Protein AF-A0A2M7CJK4-F1 (afdb_monomer)

Foldseek 3Di:
DVVVVVVVVVVPPPPDPPDKDKDKDWDWDPDPPPDPDDTQIWMKMATPVVRDMDIDRDVVVVVVVVCVRDVDDD

Structure (mmCIF, N/CA/C/O backbone):
data_AF-A0A2M7CJK4-F1
#
_entry.id   AF-A0A2M7CJK4-F1
#
loop_
_atom_site.group_PDB
_atom_site.id
_atom_site.type_symbol
_atom_site.label_atom_id
_atom_site.label_alt_id
_atom_site.label_comp_id
_atom_site.label_asym_id
_atom_site.label_entity_id
_atom_site.label_seq_id
_atom_site.pdbx_PDB_ins_code
_atom_site.Cartn_x
_atom_site.Cartn_y
_atom_site.Cartn_z
_atom_site.occupancy
_atom_site.B_iso_or_equiv
_atom_site.auth_seq_id
_atom_site.auth_comp_id
_atom_site.auth_asym_id
_atom_site.auth_atom_id
_atom_site.pdbx_PDB_model_num
ATOM 1 N N . MET A 1 1 ? 24.752 2.327 -40.701 1.00 61.00 1 MET A N 1
ATOM 2 C CA . MET A 1 1 ? 23.440 2.808 -40.201 1.00 61.00 1 MET A CA 1
ATOM 3 C C . MET A 1 1 ? 22.926 2.023 -38.995 1.00 61.00 1 MET A C 1
ATOM 5 O O . MET A 1 1 ? 22.496 2.666 -38.051 1.00 61.00 1 MET A O 1
ATOM 9 N N . LEU A 1 2 ? 23.026 0.686 -38.958 1.00 54.84 2 LEU A N 1
ATOM 10 C CA . LEU A 1 2 ? 22.600 -0.123 -37.798 1.00 54.84 2 LEU A CA 1
ATOM 11 C C . LEU A 1 2 ? 23.363 0.218 -36.497 1.00 54.84 2 LEU A C 1
ATOM 13 O O . LEU A 1 2 ? 22.757 0.332 -35.440 1.00 54.84 2 LEU A O 1
ATOM 17 N N . LEU A 1 3 ? 24.674 0.477 -36.591 1.00 56.66 3 LEU A N 1
ATOM 18 C CA . LEU A 1 3 ? 25.515 0.844 -35.442 1.00 56.66 3 LEU A CA 1
ATOM 19 C C . LEU A 1 3 ? 25.099 2.180 -34.794 1.00 56.66 3 LEU A C 1
ATOM 21 O O . LEU A 1 3 ? 25.139 2.303 -33.574 1.00 56.66 3 LEU A O 1
ATOM 25 N N . LEU A 1 4 ? 24.662 3.148 -35.615 1.00 57.41 4 LEU A N 1
ATOM 26 C CA . LEU A 1 4 ? 24.201 4.473 -35.181 1.00 57.41 4 LEU A CA 1
ATOM 27 C C . LEU A 1 4 ? 22.826 4.386 -34.497 1.00 57.41 4 LEU A C 1
ATOM 29 O O . LEU A 1 4 ? 22.574 5.085 -33.527 1.00 57.41 4 LEU A O 1
ATOM 33 N N . LEU A 1 5 ? 21.958 3.484 -34.975 1.00 53.09 5 LEU A N 1
ATOM 34 C CA . LEU A 1 5 ? 20.652 3.201 -34.373 1.00 53.09 5 LEU A CA 1
ATOM 35 C C . LEU A 1 5 ? 20.806 2.547 -32.989 1.00 53.09 5 LEU A C 1
ATOM 37 O O . LEU A 1 5 ? 20.124 2.942 -32.051 1.00 53.09 5 LEU A O 1
ATOM 41 N N . VAL A 1 6 ? 21.746 1.604 -32.838 1.00 56.59 6 VAL A N 1
ATOM 42 C CA . VAL A 1 6 ? 22.053 0.962 -31.545 1.00 56.59 6 VAL A CA 1
ATOM 43 C C . VAL A 1 6 ? 22.639 1.965 -30.550 1.00 56.59 6 VAL A C 1
ATOM 45 O O . VAL A 1 6 ? 22.235 1.965 -29.392 1.00 56.59 6 VAL A O 1
ATOM 48 N N . THR A 1 7 ? 23.528 2.864 -30.989 1.00 54.00 7 THR A N 1
ATOM 49 C CA . THR A 1 7 ? 24.050 3.938 -30.122 1.00 54.00 7 THR A CA 1
ATOM 50 C C . THR A 1 7 ? 22.979 4.962 -29.765 1.00 54.00 7 THR A C 1
ATOM 52 O O . THR A 1 7 ? 22.955 5.404 -28.625 1.00 54.00 7 THR A O 1
ATOM 55 N N . LEU A 1 8 ? 22.049 5.291 -30.667 1.00 54.94 8 LEU A N 1
ATOM 56 C CA . LEU A 1 8 ? 20.917 6.169 -30.352 1.00 54.94 8 LEU A 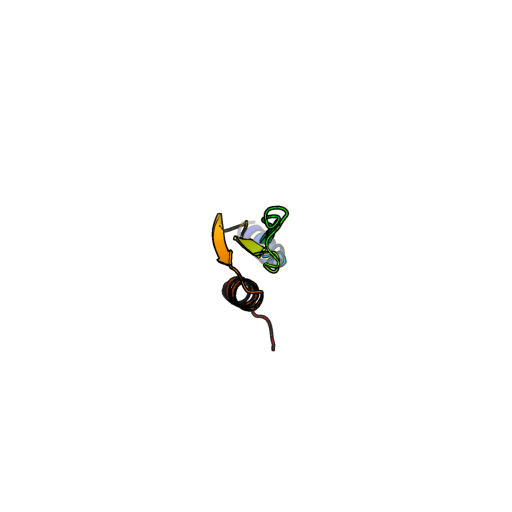CA 1
ATOM 57 C C . LEU A 1 8 ? 19.976 5.537 -29.311 1.00 54.94 8 LEU A C 1
ATOM 59 O O . LEU A 1 8 ? 19.520 6.227 -28.405 1.00 54.94 8 LEU A O 1
ATOM 63 N N . ILE A 1 9 ? 19.723 4.225 -29.407 1.00 56.81 9 ILE A N 1
ATOM 64 C CA . ILE A 1 9 ? 18.931 3.469 -28.423 1.00 56.81 9 ILE A CA 1
ATOM 65 C C . ILE A 1 9 ? 19.660 3.422 -27.068 1.00 56.81 9 ILE A C 1
ATOM 67 O O . ILE A 1 9 ? 19.035 3.690 -26.045 1.00 56.81 9 ILE A O 1
ATOM 71 N N . LEU A 1 10 ? 20.979 3.180 -27.057 1.00 55.09 10 LEU A N 1
ATOM 72 C CA . LEU A 1 10 ? 21.806 3.187 -25.838 1.00 55.09 10 LEU A CA 1
ATOM 73 C C . LEU A 1 10 ? 22.005 4.590 -25.225 1.00 55.09 10 LEU A C 1
ATOM 75 O O . LEU A 1 10 ? 22.189 4.714 -24.018 1.00 55.09 10 LEU A O 1
ATOM 79 N N . MET A 1 11 ? 22.000 5.656 -26.029 1.00 49.22 11 MET A N 1
ATOM 80 C CA . MET A 1 11 ? 22.159 7.044 -25.560 1.00 49.22 11 MET A CA 1
ATOM 81 C C . MET A 1 11 ? 20.824 7.688 -25.166 1.00 49.22 11 MET A C 1
ATOM 83 O O . MET A 1 11 ? 20.821 8.697 -24.462 1.00 49.22 11 MET A O 1
ATOM 87 N N . ASN A 1 12 ? 19.690 7.111 -25.584 1.00 48.66 12 ASN A N 1
ATOM 88 C CA . ASN A 1 12 ? 18.353 7.549 -25.180 1.00 48.66 12 ASN A CA 1
ATOM 89 C C . ASN A 1 12 ? 17.826 6.825 -23.930 1.00 48.66 12 ASN A C 1
ATOM 91 O O . ASN A 1 12 ? 16.789 7.208 -23.394 1.00 48.66 12 ASN A O 1
ATOM 95 N N . THR A 1 13 ? 18.560 5.849 -23.390 1.00 52.62 13 THR A N 1
ATOM 96 C CA . THR A 1 13 ? 18.372 5.375 -22.012 1.00 52.62 13 THR A CA 1
ATOM 97 C C . THR A 1 13 ? 18.913 6.399 -21.014 1.00 52.62 13 THR A C 1
ATOM 99 O O . THR A 1 13 ? 19.769 6.113 -20.182 1.00 52.62 13 THR A O 1
ATOM 102 N N . ARG A 1 14 ? 18.361 7.616 -21.042 1.00 57.81 14 ARG A N 1
ATOM 103 C CA . ARG A 1 14 ? 18.150 8.328 -19.783 1.00 57.81 14 ARG A CA 1
ATOM 104 C C . ARG A 1 14 ? 17.134 7.466 -19.055 1.00 57.81 14 ARG A C 1
ATOM 106 O O . ARG A 1 14 ? 15.961 7.497 -19.411 1.00 57.81 14 ARG A O 1
ATOM 113 N N . ILE A 1 15 ? 17.614 6.587 -18.179 1.00 62.75 15 ILE A N 1
ATOM 114 C CA . ILE A 1 15 ? 16.780 5.693 -17.378 1.00 62.75 15 ILE A CA 1
ATOM 115 C C . ILE A 1 15 ? 15.699 6.587 -16.775 1.00 62.75 15 ILE A C 1
ATOM 117 O O . ILE A 1 15 ? 16.014 7.475 -15.982 1.00 62.75 15 ILE A O 1
ATOM 121 N N . ALA A 1 16 ? 14.460 6.453 -17.257 1.00 67.19 16 ALA A N 1
ATOM 122 C CA . ALA A 1 16 ? 13.354 7.207 -16.695 1.00 67.19 16 ALA A CA 1
ATOM 123 C C . ALA A 1 16 ? 1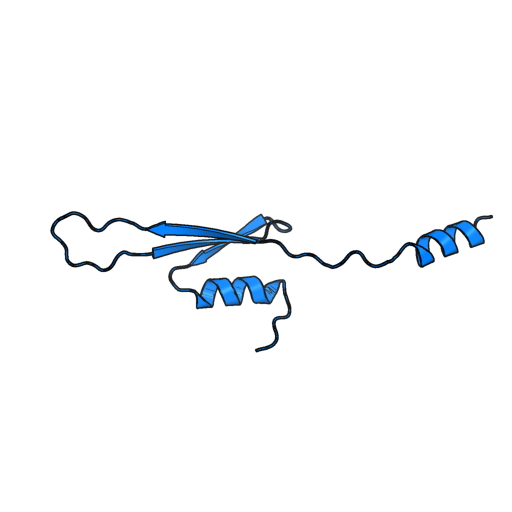3.376 6.943 -15.186 1.00 6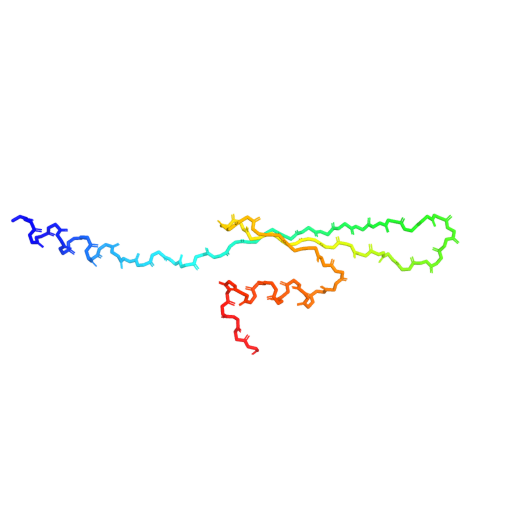7.19 16 ALA A C 1
ATOM 125 O O . ALA A 1 16 ? 13.618 5.794 -14.796 1.00 67.19 16 ALA A O 1
ATOM 126 N N . PRO A 1 17 ? 13.209 7.973 -14.339 1.00 73.69 17 PRO A N 1
ATOM 127 C CA . PRO A 1 17 ? 13.246 7.764 -12.903 1.00 73.69 17 PRO A CA 1
ATOM 128 C C . PRO A 1 17 ? 12.272 6.638 -12.556 1.00 73.69 17 PRO A C 1
ATOM 130 O O . PRO A 1 17 ? 11.138 6.623 -13.039 1.00 73.69 17 PRO A O 1
ATOM 133 N N . ALA A 1 18 ? 12.740 5.664 -11.776 1.00 78.81 18 ALA A N 1
ATOM 134 C CA . ALA A 1 18 ? 11.887 4.593 -11.294 1.00 78.81 18 ALA A CA 1
ATOM 135 C C . ALA A 1 18 ? 10.879 5.213 -10.317 1.00 78.81 18 ALA A C 1
ATOM 137 O O . ALA A 1 18 ? 11.212 5.522 -9.176 1.00 78.81 18 ALA A O 1
ATOM 138 N N . ILE A 1 19 ? 9.669 5.480 -10.806 1.00 86.88 19 ILE A N 1
ATOM 139 C CA . ILE A 1 19 ? 8.578 6.039 -10.011 1.00 86.88 19 ILE A CA 1
ATOM 140 C C . ILE A 1 19 ? 7.739 4.875 -9.492 1.00 86.88 19 ILE A C 1
ATOM 142 O O . ILE A 1 19 ? 7.163 4.130 -10.286 1.00 86.88 19 ILE A O 1
ATOM 146 N N . SER A 1 20 ? 7.630 4.776 -8.169 1.00 92.12 20 SER A N 1
ATOM 147 C CA . SER A 1 20 ? 6.665 3.921 -7.468 1.00 92.12 20 SER A CA 1
ATOM 148 C C . SER A 1 20 ? 5.517 4.793 -6.962 1.00 92.12 20 SER A C 1
ATOM 150 O O . SER A 1 20 ? 5.748 5.878 -6.425 1.00 92.12 20 SER A O 1
ATOM 152 N N . SER A 1 21 ? 4.269 4.366 -7.160 1.00 95.00 21 SER A N 1
ATOM 153 C CA . SER A 1 21 ? 3.087 5.171 -6.831 1.00 95.00 21 SER A CA 1
ATOM 154 C C . SER A 1 21 ? 2.129 4.387 -5.953 1.00 95.00 21 SER A C 1
ATOM 156 O O . SER A 1 21 ? 1.869 3.209 -6.192 1.00 95.00 21 SER A O 1
ATOM 158 N N . PHE A 1 22 ? 1.573 5.061 -4.950 1.00 97.25 22 PHE A N 1
ATOM 159 C CA . PHE A 1 22 ? 0.691 4.450 -3.966 1.00 97.25 22 PHE A CA 1
ATOM 160 C C . PHE A 1 22 ? -0.558 5.298 -3.769 1.00 97.25 22 PHE A C 1
ATOM 162 O O . PHE A 1 22 ? -0.497 6.526 -3.819 1.00 97.25 22 PHE A O 1
ATOM 169 N N . VAL A 1 23 ? -1.680 4.637 -3.506 1.00 97.31 23 VAL A N 1
ATOM 170 C CA . VAL A 1 23 ? -2.897 5.273 -2.993 1.00 97.31 23 VAL A CA 1
ATOM 171 C C . VAL A 1 23 ? -3.135 4.746 -1.593 1.00 97.31 23 VAL A C 1
ATOM 173 O O . VAL A 1 23 ? -3.172 3.534 -1.393 1.00 97.31 23 VAL A O 1
ATOM 176 N N . ILE A 1 24 ? -3.304 5.661 -0.642 1.00 95.75 24 ILE A N 1
ATOM 177 C CA . ILE A 1 24 ? -3.645 5.344 0.742 1.00 95.75 24 ILE A CA 1
ATOM 178 C C . ILE A 1 24 ? -5.059 5.855 1.002 1.00 95.75 24 ILE A C 1
ATOM 180 O O . ILE A 1 24 ? -5.377 7.007 0.702 1.00 95.75 24 ILE A O 1
ATOM 184 N N . ARG A 1 25 ? -5.912 4.990 1.544 1.00 94.75 25 ARG A N 1
ATOM 185 C CA . ARG A 1 25 ? -7.277 5.305 1.958 1.00 94.75 25 ARG A CA 1
ATOM 186 C C . ARG A 1 25 ? -7.396 5.094 3.458 1.00 94.75 25 ARG A C 1
ATOM 188 O O . ARG A 1 25 ? -6.965 4.066 3.962 1.00 94.75 25 ARG A O 1
ATOM 195 N N . PHE A 1 26 ? -8.041 6.033 4.137 1.00 91.00 26 PHE A N 1
ATOM 196 C CA . PHE A 1 26 ? -8.450 5.883 5.528 1.00 91.00 26 PHE A CA 1
ATOM 197 C C . PHE A 1 26 ? -9.971 5.875 5.594 1.00 91.00 26 PHE A C 1
ATOM 199 O O . PHE A 1 26 ? -10.629 6.734 5.005 1.00 91.00 26 PHE A O 1
ATOM 206 N N . VAL A 1 27 ? -10.519 4.895 6.297 1.00 88.12 27 VAL A N 1
ATOM 207 C CA . VAL A 1 27 ? -11.928 4.814 6.657 1.00 88.12 27 VAL A CA 1
ATOM 208 C C . VAL A 1 27 ? -12.003 4.961 8.167 1.00 88.12 27 VAL A C 1
ATOM 210 O O . VAL A 1 27 ? -11.344 4.228 8.905 1.00 88.12 27 VAL A O 1
ATOM 213 N N . VAL A 1 28 ? -12.782 5.941 8.609 1.00 82.62 28 VAL A N 1
ATOM 214 C CA . VAL A 1 28 ? -13.112 6.132 10.017 1.00 82.62 28 VAL A CA 1
ATOM 215 C C . VAL A 1 28 ? -14.513 5.585 10.205 1.00 82.62 28 VAL A C 1
ATOM 217 O O . VAL A 1 28 ? -15.454 6.076 9.585 1.00 82.62 28 VAL A O 1
ATOM 220 N N . GLU A 1 29 ? -14.644 4.551 11.024 1.00 73.56 29 GLU A N 1
ATOM 221 C CA . GLU A 1 29 ? -15.954 4.118 11.492 1.00 73.56 29 GLU A CA 1
ATOM 222 C C . GLU A 1 29 ? -16.319 5.009 12.683 1.00 73.56 29 GLU A C 1
ATOM 224 O O . GLU A 1 29 ? -15.643 4.993 13.715 1.00 73.56 29 GLU A O 1
ATOM 229 N N . GLU A 1 30 ? -17.337 5.859 12.512 1.00 67.75 30 GLU A N 1
ATOM 230 C CA . GLU A 1 30 ? -17.865 6.658 13.615 1.00 67.75 30 GLU A CA 1
ATOM 231 C C . GLU A 1 30 ? -18.430 5.708 14.673 1.00 67.75 30 GLU A C 1
ATOM 233 O O . GLU A 1 30 ? -19.303 4.885 14.389 1.00 67.75 30 GLU A O 1
ATOM 238 N N . ALA A 1 31 ? -17.909 5.807 15.897 1.00 62.44 31 ALA A N 1
ATOM 239 C CA . ALA A 1 31 ? -18.469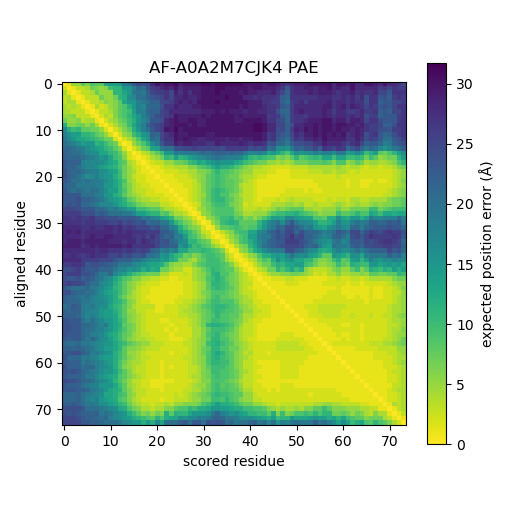 5.087 17.025 1.00 62.44 31 ALA A CA 1
ATOM 240 C C . ALA A 1 31 ? -19.916 5.555 17.234 1.00 62.44 31 ALA A C 1
ATOM 242 O O . ALA A 1 31 ? -20.191 6.755 17.314 1.00 62.44 31 ALA A O 1
ATOM 243 N N . SER A 1 32 ? -20.842 4.599 17.297 1.00 59.38 32 SER A N 1
ATOM 244 C CA . SER A 1 32 ? -22.258 4.843 17.560 1.00 59.38 32 SER A CA 1
ATOM 245 C C . SER A 1 32 ? -22.428 5.754 18.780 1.00 59.38 32 SER A C 1
ATOM 247 O O . SER A 1 32 ? -21.800 5.538 19.819 1.00 59.38 32 SER A O 1
ATOM 249 N N . VAL A 1 33 ? -23.289 6.770 18.662 1.00 56.62 33 VAL A N 1
ATOM 250 C CA . VAL A 1 33 ? -23.568 7.747 19.727 1.00 56.62 33 VAL A CA 1
ATOM 251 C C . VAL A 1 33 ? -23.954 7.013 21.019 1.00 56.62 33 VAL A C 1
ATOM 253 O O . VAL A 1 33 ? -25.047 6.461 21.115 1.00 56.62 33 VAL A O 1
ATOM 256 N N . GLY A 1 34 ? -23.053 7.001 22.007 1.00 60.22 34 GLY A N 1
ATOM 257 C CA . GLY A 1 34 ? -23.269 6.368 23.315 1.00 60.22 34 GLY A CA 1
ATOM 258 C C . GLY A 1 34 ? -22.107 5.511 23.821 1.00 60.22 34 GLY A C 1
ATOM 259 O O . GLY A 1 34 ? -22.028 5.257 25.021 1.00 60.22 34 GLY A O 1
ATOM 260 N N . GLU A 1 35 ? -21.175 5.122 22.951 1.00 60.34 35 GLU A N 1
ATOM 261 C CA . GLU A 1 35 ? -19.982 4.361 23.328 1.00 60.34 35 GLU A CA 1
ATOM 262 C C . GLU A 1 35 ? -18.723 5.240 23.256 1.00 60.34 35 GLU A C 1
ATOM 264 O O . GLU A 1 35 ? -18.394 5.807 22.216 1.00 60.34 35 GLU A O 1
ATOM 269 N N . ILE A 1 36 ? -17.993 5.354 24.375 1.00 56.34 36 ILE A N 1
ATOM 270 C CA . ILE A 1 36 ? -16.668 5.998 24.445 1.00 56.34 36 ILE A CA 1
ATOM 271 C C . ILE A 1 36 ? -15.644 5.030 23.835 1.00 56.34 36 ILE A C 1
ATOM 273 O O . ILE A 1 36 ? -14.774 4.496 24.521 1.00 56.34 36 ILE A O 1
ATOM 277 N N . ILE A 1 37 ? -15.789 4.719 22.552 1.00 61.38 37 ILE A N 1
ATOM 278 C CA . ILE A 1 37 ? -14.845 3.879 21.823 1.00 61.38 37 ILE A CA 1
ATOM 279 C C . ILE A 1 37 ? -14.083 4.810 20.894 1.00 61.38 37 ILE A C 1
ATOM 281 O O . ILE A 1 37 ? -14.670 5.554 20.110 1.00 61.38 37 ILE A O 1
ATOM 285 N N . GLN A 1 38 ? -12.759 4.826 21.046 1.00 59.97 38 GLN A N 1
ATOM 286 C CA . GLN A 1 38 ? -11.881 5.578 20.155 1.00 59.97 38 GLN A CA 1
ATOM 287 C C . GLN A 1 38 ? -12.179 5.167 18.704 1.00 59.97 38 GLN A C 1
ATOM 289 O O . GLN A 1 38 ? -12.379 3.975 18.459 1.00 59.97 38 GLN A O 1
ATOM 294 N N . PRO A 1 39 ? -12.223 6.113 17.751 1.00 62.19 39 PRO A N 1
ATOM 295 C CA . PRO A 1 39 ? -12.523 5.797 16.360 1.00 62.19 39 PRO A CA 1
ATOM 296 C C . PRO A 1 39 ? -11.580 4.704 15.850 1.00 62.19 39 PRO A C 1
ATOM 298 O O . PRO A 1 39 ? -10.356 4.828 15.950 1.00 62.19 39 PRO A O 1
ATOM 301 N N . VAL A 1 40 ? -12.151 3.619 15.323 1.00 72.31 40 VAL A N 1
ATOM 302 C CA . VAL A 1 40 ? -11.373 2.523 14.740 1.00 72.31 40 VAL A CA 1
ATOM 303 C C . VAL A 1 40 ? -11.002 2.932 13.322 1.00 72.31 40 VAL A C 1
ATOM 305 O O . VAL A 1 40 ? -11.851 2.991 12.431 1.00 72.31 40 VAL A O 1
ATOM 308 N N . TYR A 1 41 ? -9.724 3.236 13.113 1.00 72.25 41 TYR A N 1
ATOM 309 C CA . TYR A 1 41 ? -9.196 3.524 11.786 1.00 72.25 41 TYR A CA 1
ATOM 310 C C . TYR A 1 41 ? -8.967 2.220 11.026 1.00 72.25 41 TYR A C 1
ATOM 312 O O . TYR A 1 41 ? -8.259 1.324 11.489 1.00 72.25 41 TYR A O 1
ATOM 320 N N . ARG A 1 42 ? -9.542 2.136 9.828 1.00 86.56 42 ARG A N 1
ATOM 321 C CA . ARG A 1 42 ? -9.231 1.095 8.847 1.00 86.56 42 ARG A CA 1
ATOM 322 C C . ARG A 1 42 ? -8.561 1.747 7.651 1.00 86.56 42 ARG A C 1
ATOM 324 O O . ARG A 1 42 ? -9.175 2.535 6.934 1.00 86.56 42 ARG A O 1
ATOM 331 N N . GLY A 1 43 ? -7.283 1.458 7.471 1.00 93.19 43 GLY A N 1
ATOM 332 C CA . GLY A 1 43 ? -6.492 1.913 6.342 1.00 93.19 43 GLY A CA 1
ATOM 333 C C . GLY A 1 43 ? -6.418 0.861 5.241 1.00 93.19 43 GLY A C 1
ATOM 334 O O . GLY A 1 43 ? -6.449 -0.340 5.513 1.00 93.19 43 GLY A O 1
ATOM 335 N N . SER A 1 44 ? -6.267 1.302 3.998 1.00 96.06 44 SER A N 1
ATOM 336 C CA . SER A 1 44 ? -5.752 0.459 2.922 1.00 96.06 44 SER A CA 1
ATOM 337 C C . SER A 1 44 ? -4.709 1.210 2.104 1.00 96.06 44 SER A C 1
ATOM 339 O O . SER A 1 44 ? -4.814 2.419 1.891 1.00 96.06 44 SER A O 1
ATOM 341 N N . ILE A 1 45 ? -3.664 0.507 1.677 1.00 97.69 45 ILE A N 1
ATOM 342 C CA . ILE A 1 45 ? -2.622 1.020 0.789 1.00 97.69 45 ILE A CA 1
ATOM 343 C C . ILE A 1 45 ? -2.533 0.128 -0.439 1.00 97.69 45 ILE A C 1
ATOM 345 O O . ILE A 1 45 ? -2.439 -1.091 -0.320 1.00 97.69 45 ILE A O 1
ATOM 349 N N . ARG A 1 46 ? -2.539 0.739 -1.624 1.00 97.94 46 ARG A N 1
ATOM 350 C CA . ARG A 1 46 ? -2.410 0.041 -2.904 1.00 97.94 46 ARG A CA 1
ATOM 351 C C . ARG A 1 46 ? -1.231 0.574 -3.697 1.00 97.94 46 ARG A C 1
ATOM 353 O O . ARG A 1 46 ? -1.142 1.780 -3.925 1.00 97.94 46 ARG A O 1
ATOM 360 N N . HIS A 1 47 ? -0.367 -0.320 -4.163 1.00 97.38 47 HIS A N 1
ATOM 361 C CA . HIS A 1 47 ? 0.664 -0.004 -5.146 1.00 97.38 47 HIS A CA 1
ATOM 362 C C . HIS A 1 47 ? 0.038 0.031 -6.544 1.00 97.38 47 HIS A C 1
ATOM 364 O O . HIS A 1 47 ? -0.591 -0.933 -6.981 1.00 97.38 47 HIS A O 1
ATOM 370 N N . ILE A 1 48 ? 0.178 1.150 -7.253 1.00 96.31 48 ILE A N 1
ATOM 371 C CA . ILE A 1 48 ? -0.510 1.367 -8.532 1.00 96.31 48 ILE A CA 1
ATOM 372 C C . ILE A 1 48 ? 0.034 0.443 -9.624 1.00 96.31 48 ILE A C 1
ATOM 374 O O . IL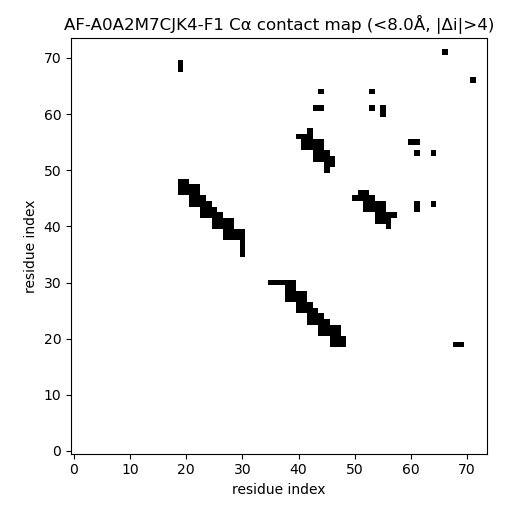E A 1 48 ? -0.745 -0.120 -10.389 1.00 96.31 48 ILE A O 1
ATOM 378 N N . GLN A 1 49 ? 1.351 0.251 -9.672 1.00 94.06 49 GLN A N 1
ATOM 379 C CA . GLN A 1 49 ? 2.034 -0.474 -10.740 1.00 94.06 49 GLN A CA 1
ATOM 380 C C . GLN A 1 49 ? 1.786 -1.988 -10.667 1.00 94.06 49 GLN A C 1
ATOM 382 O O . GLN A 1 49 ? 1.609 -2.612 -11.709 1.00 94.06 49 GLN A O 1
ATOM 387 N N . SER A 1 50 ? 1.759 -2.585 -9.465 1.00 94.94 50 SER A N 1
ATOM 388 C CA . SER A 1 50 ? 1.480 -4.026 -9.299 1.00 94.94 50 SER A CA 1
ATOM 389 C C . SER A 1 50 ? 0.026 -4.343 -8.955 1.00 94.94 50 SER A C 1
ATOM 391 O O . SER A 1 50 ? -0.356 -5.509 -8.947 1.00 94.94 50 SER A O 1
ATOM 393 N N . ALA A 1 51 ? -0.788 -3.321 -8.676 1.00 96.38 51 ALA A N 1
ATOM 394 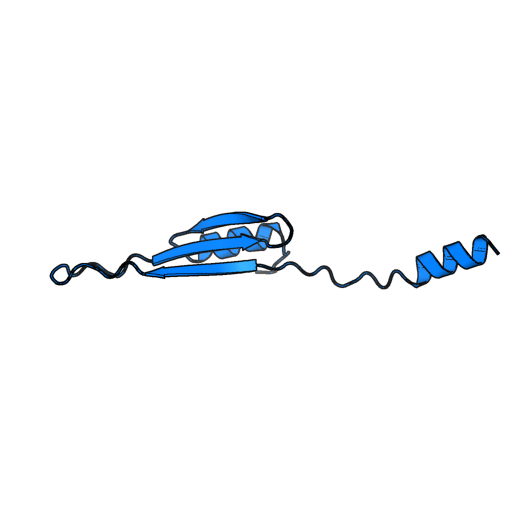C CA . ALA A 1 51 ? -2.144 -3.450 -8.151 1.00 96.38 51 ALA A CA 1
ATOM 395 C C . ALA A 1 51 ? -2.253 -4.218 -6.818 1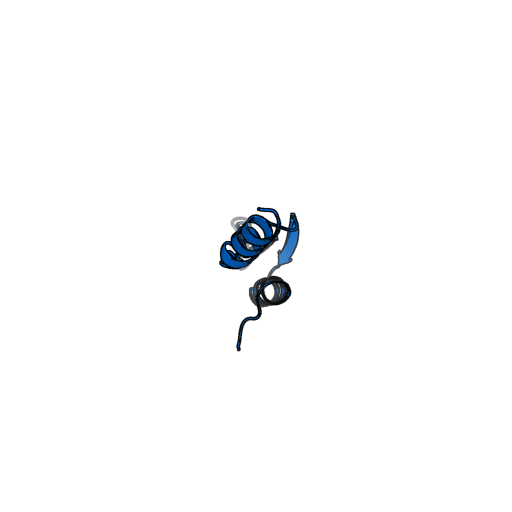.00 96.38 51 ALA A C 1
ATOM 397 O O . ALA A 1 51 ? -3.369 -4.498 -6.387 1.00 96.38 51 ALA A O 1
ATOM 398 N N . GLU A 1 52 ? -1.133 -4.509 -6.150 1.00 97.50 52 GLU A N 1
ATOM 399 C CA . GLU A 1 52 ? -1.122 -5.112 -4.819 1.00 97.50 52 GLU A CA 1
ATOM 400 C C . GLU A 1 52 ? -1.687 -4.150 -3.779 1.00 97.50 52 GLU A C 1
ATOM 402 O O . GLU A 1 52 ? -1.397 -2.952 -3.806 1.00 97.50 52 GLU A O 1
ATOM 407 N N . GLU A 1 53 ? -2.458 -4.689 -2.840 1.00 97.50 53 GLU A N 1
ATOM 408 C CA . GLU A 1 53 ? -3.135 -3.933 -1.793 1.00 97.50 53 GLU A CA 1
ATOM 409 C C . GLU A 1 53 ? -2.920 -4.590 -0.425 1.00 97.50 53 GLU A C 1
ATOM 411 O O . GLU A 1 53 ? -2.883 -5.817 -0.312 1.00 97.50 53 GLU A O 1
ATOM 416 N N . LEU A 1 54 ? -2.781 -3.764 0.610 1.00 96.56 54 LEU A N 1
ATOM 417 C CA . LEU A 1 54 ? -2.705 -4.169 2.008 1.00 96.56 54 LEU A CA 1
ATOM 418 C C . LEU A 1 54 ? -3.705 -3.347 2.825 1.00 96.56 54 LEU A C 1
ATOM 420 O O . LEU A 1 54 ? -3.685 -2.118 2.780 1.00 96.56 54 LEU A O 1
ATOM 424 N N . ASN A 1 55 ? -4.537 -4.028 3.610 1.00 95.25 55 ASN A N 1
ATOM 425 C CA . ASN A 1 55 ? -5.328 -3.391 4.660 1.00 95.25 55 ASN A CA 1
ATOM 426 C C . ASN A 1 55 ? -4.491 -3.297 5.939 1.00 95.25 55 ASN A C 1
ATOM 428 O O . ASN A 1 55 ? -3.801 -4.255 6.282 1.00 95.25 55 ASN A O 1
ATOM 432 N N . PHE A 1 56 ? -4.571 -2.172 6.645 1.00 92.75 56 PHE A N 1
ATOM 433 C CA . PHE A 1 56 ? -3.806 -1.922 7.865 1.00 92.75 56 PHE A CA 1
ATOM 434 C C . PHE A 1 56 ? -4.637 -1.187 8.920 1.00 92.75 56 PHE A C 1
ATOM 436 O O . PHE A 1 56 ? -5.563 -0.442 8.599 1.00 92.75 56 PHE A O 1
ATOM 443 N N . SER A 1 57 ? -4.288 -1.377 10.190 1.00 90.19 57 SER A N 1
ATOM 444 C CA . SER A 1 57 ? -4.857 -0.629 11.324 1.00 90.19 57 SER A CA 1
ATOM 445 C C . SER A 1 57 ? -3.830 0.260 12.028 1.00 90.19 57 SER A C 1
ATOM 447 O O . SER A 1 57 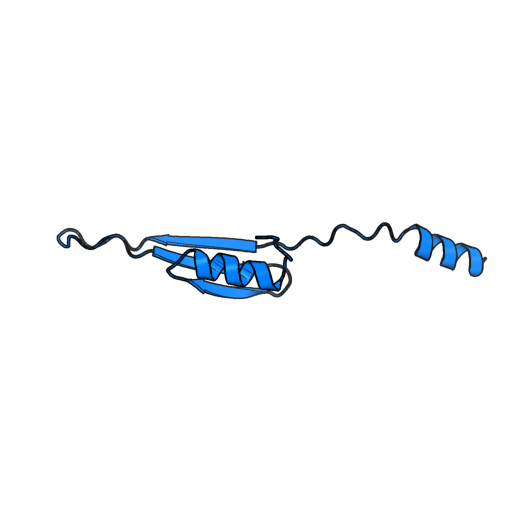? -4.209 1.103 12.836 1.00 90.19 57 SER A O 1
ATOM 449 N N . VAL A 1 58 ? -2.541 0.079 11.727 1.00 89.81 58 VAL A N 1
ATOM 450 C CA . VAL A 1 58 ? -1.424 0.868 12.261 1.00 89.81 58 VAL A CA 1
ATOM 451 C C . VAL A 1 58 ? -0.541 1.359 11.111 1.00 89.81 58 VAL A C 1
ATOM 453 O O . VAL A 1 58 ? -0.463 0.719 10.061 1.00 89.81 58 VAL A O 1
ATOM 456 N N . TRP A 1 59 ? 0.080 2.528 11.262 1.00 90.75 59 TRP A N 1
ATOM 457 C CA . TRP A 1 59 ? 0.813 3.186 10.170 1.00 90.75 59 TRP A CA 1
ATOM 458 C C . TRP A 1 59 ? 2.078 2.421 9.760 1.00 90.75 59 TRP A C 1
ATOM 460 O O . TRP A 1 59 ? 2.466 2.418 8.591 1.00 90.75 59 TRP A O 1
ATOM 470 N N . GLU A 1 60 ? 2.693 1.729 10.712 1.00 93.56 60 GLU A N 1
ATOM 471 C CA . GLU A 1 60 ? 3.905 0.933 10.548 1.00 93.56 60 GLU A CA 1
ATOM 472 C C . GLU A 1 60 ? 3.738 -0.138 9.461 1.00 93.56 60 GLU A C 1
ATOM 474 O O . GLU A 1 60 ? 4.648 -0.344 8.656 1.00 9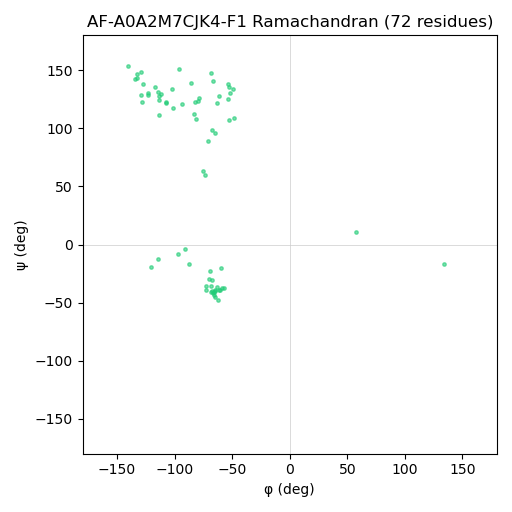3.56 60 GLU A O 1
ATOM 479 N N . ASP A 1 61 ? 2.553 -0.747 9.362 1.00 94.06 61 ASP A N 1
ATOM 480 C CA . ASP A 1 61 ? 2.229 -1.733 8.327 1.00 94.06 61 ASP A CA 1
ATOM 481 C C . ASP A 1 61 ? 2.228 -1.105 6.923 1.00 94.06 61 ASP A C 1
ATOM 483 O O . ASP A 1 61 ? 2.718 -1.702 5.959 1.00 94.06 61 ASP A O 1
ATOM 487 N N . ALA A 1 62 ? 1.723 0.128 6.790 1.00 94.19 62 ALA A N 1
ATOM 488 C CA . ALA A 1 62 ? 1.731 0.857 5.522 1.00 94.19 62 ALA A CA 1
ATOM 489 C C . ALA A 1 62 ? 3.161 1.223 5.095 1.00 94.19 62 ALA A C 1
ATOM 491 O O . ALA A 1 62 ? 3.516 1.082 3.922 1.00 94.19 62 ALA A O 1
ATOM 492 N N . VAL A 1 63 ? 4.013 1.630 6.042 1.00 94.44 63 VAL A N 1
ATOM 493 C CA . VAL A 1 63 ? 5.438 1.900 5.781 1.00 94.44 63 VAL A CA 1
ATOM 494 C C . VAL A 1 63 ? 6.167 0.622 5.368 1.00 94.44 63 VAL A C 1
ATOM 496 O O . VAL A 1 63 ? 6.900 0.629 4.376 1.00 94.44 63 VAL A O 1
ATOM 499 N N . ALA A 1 64 ? 5.936 -0.489 6.072 1.00 95.00 64 ALA A N 1
ATOM 500 C CA . ALA A 1 64 ? 6.507 -1.788 5.725 1.00 95.00 64 ALA A CA 1
ATOM 501 C C . ALA A 1 64 ? 6.095 -2.231 4.311 1.00 95.00 64 ALA A C 1
ATOM 503 O O . ALA A 1 64 ? 6.920 -2.756 3.562 1.00 95.00 64 ALA A O 1
ATOM 504 N N . PHE A 1 65 ? 4.851 -1.956 3.903 1.00 95.81 65 PHE A N 1
ATOM 505 C CA . PHE A 1 65 ? 4.396 -2.194 2.535 1.00 95.81 65 PHE A CA 1
ATOM 506 C C . PHE A 1 65 ? 5.166 -1.354 1.507 1.00 95.81 65 PHE A C 1
ATOM 508 O O . PHE A 1 65 ? 5.645 -1.905 0.517 1.00 95.81 65 PHE A O 1
ATOM 515 N N . VAL A 1 66 ? 5.341 -0.048 1.743 1.00 95.25 66 VAL A N 1
ATOM 516 C CA . VAL A 1 66 ? 6.095 0.847 0.838 1.00 95.25 66 VAL A CA 1
ATOM 517 C C . VAL A 1 66 ? 7.557 0.409 0.700 1.00 95.25 66 VAL A C 1
ATOM 519 O O . VAL A 1 66 ? 8.085 0.399 -0.415 1.00 95.25 66 VAL A O 1
ATOM 522 N N . ARG A 1 67 ? 8.192 -0.033 1.795 1.00 94.88 67 ARG A N 1
ATOM 523 C CA . ARG A 1 67 ? 9.593 -0.505 1.817 1.00 94.88 67 ARG A CA 1
ATOM 524 C C . ARG A 1 67 ? 9.864 -1.699 0.894 1.00 94.88 67 ARG A C 1
ATOM 526 O O . ARG A 1 67 ? 11.002 -1.911 0.491 1.00 94.88 67 ARG A O 1
ATOM 533 N N . ARG A 1 68 ? 8.833 -2.456 0.503 1.00 93.75 68 ARG A N 1
ATOM 534 C CA . ARG A 1 68 ? 8.958 -3.552 -0.479 1.00 93.75 68 ARG A CA 1
ATOM 535 C C . ARG A 1 68 ? 9.244 -3.056 -1.901 1.00 93.75 68 ARG A C 1
ATOM 537 O O . ARG A 1 68 ? 9.743 -3.825 -2.716 1.00 93.75 68 ARG A O 1
ATOM 544 N N . PHE A 1 69 ? 8.904 -1.803 -2.200 1.00 92.25 69 PHE A N 1
ATOM 545 C CA . PHE A 1 69 ? 8.974 -1.215 -3.543 1.00 92.25 69 PHE A CA 1
ATOM 546 C C . PHE A 1 69 ? 9.894 0.007 -3.619 1.00 92.25 69 PHE A C 1
ATOM 548 O O . PHE A 1 69 ? 10.291 0.403 -4.715 1.00 92.25 69 PHE A O 1
ATOM 555 N N . VAL A 1 70 ? 10.197 0.633 -2.479 1.00 90.00 70 VAL A N 1
ATOM 556 C CA . VAL A 1 70 ? 11.095 1.785 -2.379 1.00 90.00 70 VAL A CA 1
ATOM 557 C C . VAL A 1 70 ? 12.146 1.485 -1.311 1.00 90.00 70 VAL A C 1
ATOM 559 O O . VAL A 1 70 ? 11.768 1.240 -0.165 1.00 90.00 70 VAL A O 1
ATOM 562 N N . PRO A 1 71 ? 13.449 1.517 -1.644 1.00 83.88 71 PRO A N 1
ATOM 563 C CA . PRO A 1 71 ? 14.509 1.416 -0.651 1.00 83.88 71 PRO A CA 1
ATOM 564 C C . PRO A 1 71 ? 14.546 2.721 0.153 1.00 83.88 71 PRO A C 1
ATOM 566 O O . PRO A 1 71 ? 15.190 3.690 -0.236 1.00 83.88 71 PRO A O 1
ATOM 569 N N . LEU A 1 72 ? 13.772 2.766 1.234 1.00 76.81 72 LEU A N 1
ATOM 570 C CA . LEU A 1 72 ? 13.800 3.859 2.198 1.00 76.81 72 LEU A CA 1
ATOM 571 C C . LEU A 1 72 ? 14.959 3.601 3.166 1.00 76.81 72 LEU A C 1
ATOM 573 O O . LEU A 1 72 ? 14.999 2.541 3.789 1.00 76.81 72 LEU A O 1
ATOM 577 N N . GLU A 1 73 ? 15.894 4.543 3.264 1.00 78.12 73 GLU A N 1
ATOM 578 C CA . GLU A 1 73 ? 16.869 4.577 4.361 1.00 78.12 73 GLU A CA 1
ATOM 579 C C . GLU A 1 73 ? 16.127 4.918 5.672 1.00 78.12 73 GLU A C 1
ATOM 581 O O . GLU A 1 73 ? 15.093 5.593 5.630 1.00 78.12 73 GLU A O 1
ATOM 586 N N . ASP A 1 74 ? 16.592 4.378 6.806 1.00 61.47 74 ASP A N 1
ATOM 587 C CA . ASP A 1 74 ? 15.989 4.599 8.134 1.00 61.47 74 ASP A CA 1
ATOM 588 C C . ASP A 1 74 ? 16.236 6.018 8.677 1.00 61.47 74 ASP A C 1
ATOM 590 O O . ASP A 1 74 ? 17.350 6.558 8.476 1.00 61.47 74 ASP A O 1
#

Radius of gyration: 21.37 Å; Cα contacts (8 Å, |Δi|>4): 75; chains: 1; bounding box: 49×13×65 Å

Mean predicted aligned error: 11.84 Å

Nearest PDB structures (foldseek):
  6gp1-assembly1_A  TM=3.308E-01  e=3.372E+00  Lobophyllia hemprichii
  7nfx-assembly1_t  TM=3.314E-01  e=5.966E+00  Homo sapiens

Secondary structure (DSSP, 8-state):
-HHHHHHHHHHS---------EEEEEEEEPPPTT-----EEEEEEEETTT--EEEESSHHHHHHHHHTTS----

Sequence (74 aa):
MLLLLVTLILMNTRIAPAISSFVIRFVVEEASVGEIIQPVYRGSIRHIQSAEELNFSVWEDAVAFVRRFVPLED

Solvent-accessible surface area (backbone atoms only — not comparable to full-atom values): 4745 Å² total; per-residue (Å²): 111,70,69,58,53,53,48,50,57,63,68,62,59,65,72,69,79,88,79,81,52,75,51,77,48,79,44,74,50,77,55,61,95,88,56,100,51,77,67,54,55,45,33,36,40,31,37,65,89,80,65,48,72,48,78,34,76,52,68,67,57,53,52,58,57,48,50,78,76,41,92,71,81,134

pLDDT: mean 78.8, std 17.05, range [48.66, 97.94]